Protein AF-A0A350X5H9-F1 (afdb_monomer_lite)

Sequence (170 aa):
MAVKIIEFLGMNAHGLNASDYQAAEKLCPYIGTMCKKINRELEQKPMCVVESRGGVPLIVCEHRLLSTVMENPTSYQRARLFAISQIIFDEGIEPKDIEYKYEVTTRLRQRADFVLRDKRNGDACILEIQGGGETSSTRILTDHVTKWENGENVRLDDFPVRVTKSGKMT

Secondary structure (DSSP, 8-state):
--PEEEEETTEEGGG--HHHHHHS--EETTTTEE-GGG-TTT----EEEEEETTTEEEE--HHHHT-TTSSS--HHHHHHHHHHHHHHH-TT--GGGEEEEEEEE-TTSPEEEEEEEETTT--EEEE----S---TTHHHHHHHHHHHHTT----TTSS-----S-----

Radius of gyration: 19.0 Å; chains: 1; bounding box: 51×37×49 Å

pLDDT: mean 73.51, std 18.75, range [24.25, 95.31]

Foldseek 3Di:
DDKAQQAALNDGCVPDDPVCQVVDPQARPLARGGQPLVDPPQQFGRGQWIADPPRDIFGQDCSNQLFLPDPDGDPNNLVVVVVVCCVVPHVPDDSVQKDKDAQDQDPVRDTAGIKIFGNVPGDIDGDHTDTPDNDPCSVVVSVQVVCVSVVHPCPVVPDDDDDDPDPDDD

Structure (mmCIF, N/CA/C/O backbone):
data_AF-A0A350X5H9-F1
#
_entry.id   AF-A0A350X5H9-F1
#
loop_
_atom_site.group_PDB
_atom_site.id
_atom_site.type_symbol
_atom_site.label_atom_id
_atom_site.label_alt_id
_atom_site.label_comp_id
_atom_site.label_asym_id
_atom_site.label_entity_id
_atom_site.label_seq_id
_atom_site.pdbx_PDB_ins_code
_atom_site.Cartn_x
_atom_site.Cartn_y
_atom_site.Cartn_z
_atom_site.occupancy
_atom_site.B_iso_or_equiv
_atom_site.auth_seq_id
_atom_site.auth_comp_id
_atom_site.auth_asym_id
_atom_site.auth_atom_id
_atom_site.pdbx_PDB_model_num
ATOM 1 N N . MET A 1 1 ? 13.524 -19.309 -14.133 1.00 45.84 1 MET A N 1
ATOM 2 C CA . MET A 1 1 ? 12.133 -18.853 -14.170 1.00 45.84 1 MET A CA 1
ATOM 3 C C . MET A 1 1 ? 12.021 -17.408 -14.595 1.00 45.84 1 MET A C 1
ATOM 5 O O . MET A 1 1 ? 12.484 -16.537 -13.870 1.00 45.84 1 MET A O 1
ATOM 9 N N . ALA A 1 2 ? 11.361 -17.162 -15.729 1.00 49.59 2 ALA A N 1
ATOM 10 C CA . ALA A 1 2 ? 11.058 -15.820 -16.215 1.00 49.59 2 ALA A CA 1
ATOM 11 C C . ALA A 1 2 ? 10.156 -15.035 -15.272 1.00 49.59 2 ALA A C 1
ATOM 13 O O . ALA A 1 2 ? 8.972 -15.322 -15.162 1.00 49.59 2 ALA A O 1
ATOM 14 N N . VAL A 1 3 ? 10.753 -14.067 -14.579 1.00 62.16 3 VAL A N 1
ATOM 15 C CA . VAL A 1 3 ? 10.055 -13.036 -13.823 1.00 62.16 3 VAL A CA 1
ATOM 16 C C . VAL A 1 3 ? 9.851 -11.838 -14.738 1.00 62.16 3 VAL A C 1
ATOM 18 O O . VAL A 1 3 ? 10.813 -11.288 -15.275 1.00 62.16 3 VAL A O 1
ATOM 21 N N . LYS A 1 4 ? 8.594 -11.449 -14.929 1.00 72.69 4 LYS A N 1
ATOM 22 C CA . LYS A 1 4 ? 8.222 -10.284 -15.731 1.00 72.69 4 LYS A CA 1
ATOM 23 C C . LYS A 1 4 ? 7.967 -9.100 -14.810 1.00 72.69 4 LYS A C 1
ATOM 25 O O . LYS A 1 4 ? 7.272 -9.238 -13.808 1.00 72.69 4 LYS A O 1
ATOM 30 N N . ILE A 1 5 ? 8.507 -7.931 -15.143 1.00 76.56 5 ILE A N 1
ATOM 31 C CA . ILE A 1 5 ? 8.175 -6.700 -14.420 1.00 76.56 5 ILE A CA 1
ATOM 32 C C . ILE A 1 5 ? 6.779 -6.261 -14.859 1.00 76.56 5 ILE A C 1
ATOM 34 O O . ILE A 1 5 ? 6.525 -6.112 -16.052 1.00 76.56 5 ILE A O 1
ATOM 38 N N . ILE A 1 6 ? 5.888 -6.062 -13.892 1.00 83.88 6 ILE A N 1
ATOM 39 C CA . ILE A 1 6 ? 4.520 -5.580 -14.126 1.00 83.88 6 ILE A CA 1
ATOM 40 C C . ILE A 1 6 ? 4.403 -4.110 -13.739 1.00 83.88 6 ILE A C 1
ATOM 42 O O . ILE A 1 6 ? 3.740 -3.335 -14.425 1.00 83.88 6 ILE A O 1
ATOM 46 N N . GLU A 1 7 ? 5.077 -3.714 -12.660 1.00 86.25 7 GLU A N 1
ATOM 47 C CA . GLU A 1 7 ? 5.033 -2.350 -12.151 1.00 86.25 7 GLU A CA 1
ATOM 48 C C . GLU A 1 7 ? 6.433 -1.862 -11.772 1.00 86.25 7 GLU A C 1
ATOM 50 O O . GLU A 1 7 ? 7.145 -2.514 -10.999 1.00 86.25 7 GLU A O 1
ATOM 55 N N . PHE A 1 8 ? 6.805 -0.695 -12.291 1.00 82.50 8 PHE A N 1
ATOM 56 C CA . PHE A 1 8 ? 8.095 -0.043 -12.074 1.00 82.50 8 PHE A CA 1
ATOM 57 C C . PHE A 1 8 ? 7.854 1.411 -11.685 1.00 82.50 8 PHE A C 1
ATOM 59 O O . PHE A 1 8 ? 7.153 2.120 -12.402 1.00 82.50 8 PHE A O 1
ATOM 66 N N . LEU A 1 9 ? 8.381 1.858 -10.539 1.00 84.50 9 LEU A N 1
ATOM 67 C CA . LEU A 1 9 ? 8.076 3.191 -9.986 1.00 84.50 9 LEU A CA 1
ATOM 68 C C . LEU A 1 9 ? 6.563 3.490 -9.887 1.00 84.50 9 LEU A C 1
ATOM 70 O O . LEU A 1 9 ? 6.127 4.634 -9.942 1.00 84.50 9 LEU A O 1
ATOM 74 N N . GLY A 1 10 ? 5.748 2.448 -9.734 1.00 86.50 10 GLY A N 1
ATOM 75 C CA . GLY A 1 10 ? 4.291 2.545 -9.710 1.00 86.50 10 GLY A CA 1
ATOM 76 C C . GLY A 1 10 ? 3.604 2.761 -11.059 1.00 86.50 10 GLY A C 1
ATOM 77 O O . GLY A 1 10 ? 2.384 2.908 -11.099 1.00 86.50 10 GLY A O 1
ATOM 78 N N . MET A 1 11 ? 4.360 2.737 -12.155 1.00 84.00 11 MET A N 1
ATOM 79 C CA . MET A 1 11 ? 3.854 2.770 -13.525 1.00 84.00 11 MET A CA 1
ATOM 80 C C . MET A 1 11 ? 3.706 1.352 -14.084 1.00 84.00 11 MET A C 1
ATOM 82 O O . MET A 1 11 ? 4.481 0.457 -13.738 1.00 84.00 11 MET A O 1
ATOM 86 N N . ASN A 1 12 ? 2.742 1.151 -14.984 1.00 83.75 12 ASN A N 1
ATOM 87 C CA . ASN A 1 12 ? 2.574 -0.117 -15.693 1.00 83.75 12 ASN A CA 1
ATOM 88 C C . ASN A 1 12 ? 3.754 -0.349 -16.652 1.00 83.75 12 ASN A C 1
ATOM 90 O O . ASN A 1 12 ? 3.931 0.397 -17.612 1.00 83.75 12 ASN A O 1
ATOM 94 N N . ALA A 1 13 ? 4.528 -1.406 -16.412 1.00 78.81 13 ALA A N 1
ATOM 95 C CA . ALA A 1 13 ? 5.748 -1.701 -17.159 1.00 78.81 13 ALA A CA 1
ATOM 96 C C . ALA A 1 13 ? 5.503 -2.238 -18.580 1.00 78.81 13 ALA A C 1
ATOM 98 O O . ALA A 1 13 ? 6.414 -2.219 -19.399 1.00 78.81 13 ALA A O 1
ATOM 99 N N . HIS A 1 14 ? 4.286 -2.682 -18.915 1.00 72.75 14 HIS A N 1
ATOM 100 C CA . HIS A 1 14 ? 3.972 -3.174 -20.262 1.00 72.75 14 HIS A CA 1
ATOM 101 C C . HIS A 1 14 ? 4.002 -2.078 -21.334 1.00 72.75 14 HIS A C 1
ATOM 103 O O . HIS A 1 14 ? 4.135 -2.396 -22.513 1.00 72.75 14 HIS A O 1
ATOM 109 N N . GLY A 1 15 ? 3.839 -0.814 -20.936 1.00 64.19 15 GLY A N 1
ATOM 110 C CA . GLY A 1 15 ? 3.855 0.339 -21.838 1.00 64.19 15 GLY A CA 1
ATOM 111 C C . GLY A 1 15 ? 5.171 1.114 -21.842 1.00 64.19 15 GLY A C 1
ATOM 112 O O . GLY A 1 15 ? 5.249 2.119 -22.539 1.00 64.19 15 GLY A O 1
ATOM 113 N N . LEU A 1 16 ? 6.169 0.684 -21.062 1.00 64.81 16 LEU A N 1
ATOM 114 C CA . LEU A 1 16 ? 7.424 1.412 -20.885 1.00 64.81 16 LEU A CA 1
ATOM 115 C C . LEU A 1 16 ? 8.537 0.817 -21.744 1.00 64.81 16 LEU A C 1
ATOM 117 O O . LEU A 1 16 ? 8.722 -0.402 -21.807 1.00 64.81 16 LEU A O 1
ATOM 121 N N . ASN A 1 17 ? 9.315 1.693 -22.366 1.00 63.41 17 ASN A N 1
ATOM 122 C CA . ASN A 1 17 ? 10.561 1.352 -23.040 1.00 63.41 17 ASN A CA 1
ATOM 123 C C . ASN A 1 17 ? 11.782 1.736 -22.176 1.00 63.41 17 ASN A C 1
ATOM 125 O O . ASN A 1 17 ? 11.662 2.358 -21.120 1.00 63.41 17 ASN A O 1
ATOM 129 N N . ALA A 1 18 ? 12.983 1.361 -22.629 1.00 58.47 18 ALA A N 1
ATOM 130 C CA . ALA A 1 18 ? 14.224 1.613 -21.894 1.00 58.47 18 ALA A CA 1
ATOM 131 C C . ALA A 1 18 ? 14.489 3.109 -21.615 1.00 58.47 18 ALA A C 1
ATOM 133 O O . ALA A 1 18 ? 14.995 3.457 -20.547 1.00 58.47 18 ALA A O 1
ATOM 134 N N . SER A 1 19 ? 14.128 3.996 -22.549 1.00 61.72 19 SER A N 1
ATOM 135 C CA . SER A 1 19 ? 14.288 5.447 -22.393 1.00 61.72 19 SER A CA 1
ATOM 136 C C . SER A 1 19 ? 13.328 6.047 -21.366 1.00 61.72 19 SER A C 1
ATOM 138 O O . SER A 1 19 ? 13.733 6.943 -20.623 1.00 61.72 19 SER A O 1
ATOM 140 N N . ASP A 1 20 ? 12.106 5.520 -21.250 1.00 63.56 20 ASP A N 1
ATOM 141 C CA . ASP A 1 20 ? 11.139 5.977 -20.245 1.00 63.56 20 ASP A CA 1
ATOM 142 C C . ASP A 1 20 ? 11.668 5.739 -18.820 1.00 63.56 20 ASP A C 1
ATOM 144 O O . ASP A 1 20 ? 11.485 6.576 -17.936 1.00 63.56 20 ASP A O 1
ATOM 148 N N . TYR A 1 21 ? 12.404 4.643 -18.592 1.00 64.12 21 TYR A N 1
ATOM 149 C CA . TYR A 1 21 ? 13.011 4.346 -17.288 1.00 64.12 21 TYR A CA 1
ATOM 150 C C . TYR A 1 21 ? 14.106 5.335 -16.887 1.00 64.12 21 TYR A C 1
ATOM 152 O O . TYR A 1 21 ? 14.233 5.665 -15.706 1.00 64.12 21 TYR A O 1
ATOM 160 N N . GLN A 1 22 ? 14.909 5.795 -17.848 1.00 62.03 22 GLN A N 1
ATOM 161 C CA . GLN A 1 22 ? 15.991 6.746 -17.585 1.00 62.03 22 GLN A CA 1
ATOM 162 C C . GLN A 1 22 ? 15.459 8.159 -17.332 1.00 62.03 22 GLN A C 1
ATOM 164 O O . GLN A 1 22 ? 16.040 8.894 -16.532 1.00 62.03 22 GLN A O 1
ATOM 169 N N . ALA A 1 23 ? 14.354 8.516 -17.992 1.00 59.75 23 ALA A N 1
ATOM 170 C CA . ALA A 1 23 ? 13.701 9.814 -17.864 1.00 59.75 23 ALA A CA 1
ATOM 171 C C . ALA A 1 23 ? 12.743 9.906 -16.665 1.00 59.75 23 ALA A C 1
ATOM 173 O O . ALA A 1 23 ? 12.400 11.013 -16.254 1.00 59.75 23 ALA A O 1
ATOM 174 N N . ALA A 1 24 ? 12.310 8.771 -16.102 1.00 65.00 24 ALA A N 1
ATOM 175 C CA . ALA A 1 24 ? 11.355 8.747 -15.004 1.00 65.00 24 ALA A CA 1
ATOM 176 C C . ALA A 1 24 ? 11.850 9.561 -13.801 1.00 65.00 24 ALA A C 1
ATOM 178 O O . ALA A 1 24 ? 12.936 9.329 -13.253 1.00 65.00 24 ALA A O 1
ATOM 179 N N . GLU A 1 25 ? 11.002 10.480 -13.340 1.00 64.62 25 GLU A N 1
ATOM 180 C CA . GLU A 1 25 ? 11.185 11.122 -12.049 1.00 64.62 25 GLU A CA 1
ATOM 181 C C . GLU A 1 25 ? 11.220 10.015 -10.995 1.00 64.62 25 GLU A C 1
ATOM 183 O O . GLU A 1 25 ? 10.274 9.247 -10.833 1.00 64.62 25 GLU A O 1
ATOM 188 N N . LYS A 1 26 ? 12.350 9.881 -10.298 1.00 79.81 26 LYS A N 1
ATOM 189 C CA . LYS A 1 26 ? 12.666 8.774 -9.372 1.00 79.81 26 LYS A CA 1
ATOM 190 C C . LYS A 1 26 ? 11.797 8.769 -8.101 1.00 79.81 26 LYS A C 1
ATOM 192 O O . LYS A 1 26 ? 12.190 8.208 -7.077 1.00 79.81 26 LYS A O 1
ATOM 197 N N . LEU A 1 27 ? 10.641 9.423 -8.144 1.00 86.31 27 LEU A N 1
ATOM 198 C CA . LEU A 1 27 ? 9.658 9.549 -7.085 1.00 86.31 27 LEU A CA 1
ATOM 199 C C . LEU A 1 27 ? 8.846 8.260 -6.961 1.00 86.31 27 LEU A C 1
ATOM 201 O O . LEU A 1 27 ? 8.408 7.662 -7.938 1.00 86.31 27 LEU A O 1
ATOM 205 N N . CYS A 1 28 ? 8.641 7.826 -5.725 1.00 88.31 28 CYS A N 1
ATOM 206 C CA . CYS A 1 28 ? 7.789 6.697 -5.406 1.00 88.31 28 CYS A CA 1
ATOM 207 C C . CYS A 1 28 ? 6.378 7.204 -5.077 1.00 88.31 28 CYS A C 1
ATOM 209 O O . CYS A 1 28 ? 6.204 7.887 -4.060 1.00 88.31 28 CYS A O 1
ATOM 211 N N . PRO A 1 29 ? 5.348 6.823 -5.856 1.00 90.25 29 PRO A N 1
ATOM 212 C CA . PRO A 1 29 ? 3.986 7.312 -5.641 1.00 90.25 29 PRO A CA 1
ATOM 213 C C . PRO A 1 29 ? 3.365 6.809 -4.329 1.00 90.25 29 PRO A C 1
ATOM 215 O O . PRO A 1 29 ? 2.394 7.381 -3.844 1.00 90.25 29 PRO A O 1
ATOM 218 N N . TYR A 1 30 ? 3.930 5.761 -3.720 1.00 91.12 30 TYR A N 1
ATOM 219 C CA . TYR A 1 30 ? 3.420 5.177 -2.474 1.00 91.12 30 TYR A CA 1
ATOM 220 C C . TYR A 1 30 ? 3.870 5.917 -1.216 1.00 91.12 30 TYR A C 1
ATOM 222 O O . TYR A 1 30 ? 3.186 5.846 -0.195 1.00 91.12 30 TYR A O 1
ATOM 230 N N . ILE A 1 31 ? 5.003 6.624 -1.288 1.00 88.50 31 ILE A N 1
ATOM 231 C CA . ILE A 1 31 ? 5.589 7.359 -0.153 1.00 88.50 31 ILE A CA 1
ATOM 232 C C . ILE A 1 31 ? 5.789 8.850 -0.411 1.00 88.50 31 ILE A C 1
ATOM 234 O O . ILE A 1 31 ? 6.206 9.561 0.496 1.00 88.50 31 ILE A O 1
ATOM 238 N N . GLY A 1 32 ? 5.518 9.333 -1.627 1.00 86.19 32 GLY A N 1
ATOM 239 C CA . GLY A 1 32 ? 5.611 10.755 -1.975 1.00 86.19 32 GLY A CA 1
ATOM 240 C C . GLY A 1 32 ? 7.030 11.333 -1.927 1.00 86.19 32 GLY A C 1
ATOM 241 O O . GLY A 1 32 ? 7.201 12.545 -1.908 1.00 86.19 32 GLY A O 1
ATOM 242 N N . THR A 1 33 ? 8.051 10.478 -1.885 1.00 87.00 33 THR A N 1
ATOM 243 C CA . THR A 1 33 ? 9.475 10.842 -1.844 1.00 87.00 33 THR A CA 1
ATOM 244 C C . THR A 1 33 ? 10.258 9.967 -2.820 1.00 87.00 33 THR A C 1
ATOM 246 O O . THR A 1 33 ? 9.683 9.090 -3.469 1.00 87.00 33 THR A O 1
ATOM 249 N N . MET A 1 34 ? 11.566 10.195 -2.965 1.00 87.44 34 MET A N 1
ATOM 250 C CA . MET A 1 34 ? 12.409 9.381 -3.844 1.00 87.44 34 MET A CA 1
ATOM 251 C C . MET A 1 34 ? 12.307 7.890 -3.491 1.00 87.44 34 MET A C 1
ATOM 253 O O . MET A 1 34 ? 12.321 7.500 -2.323 1.00 87.44 34 MET A O 1
ATOM 257 N N . CYS A 1 35 ? 12.210 7.042 -4.512 1.00 85.56 35 CYS A N 1
ATOM 258 C CA . CYS A 1 35 ? 12.130 5.602 -4.334 1.00 85.56 35 CYS A CA 1
ATOM 259 C C . CYS A 1 35 ? 13.366 5.078 -3.597 1.00 85.56 35 CYS A C 1
ATOM 261 O O . CYS A 1 35 ? 14.484 5.167 -4.103 1.00 85.56 35 CYS A O 1
ATOM 263 N N . LYS A 1 36 ? 13.154 4.465 -2.424 1.00 81.75 36 LYS A N 1
ATOM 264 C CA . LYS A 1 36 ? 14.249 3.950 -1.587 1.00 81.75 36 LYS A CA 1
ATOM 265 C C . LYS A 1 36 ? 15.073 2.846 -2.258 1.00 81.75 36 LYS A C 1
ATOM 267 O O . LYS A 1 36 ? 16.232 2.672 -1.906 1.00 81.75 36 LYS A O 1
ATOM 272 N N . LYS A 1 37 ? 14.511 2.140 -3.250 1.00 77.44 37 LYS A N 1
ATOM 273 C CA . LYS A 1 37 ? 15.257 1.152 -4.051 1.00 77.44 37 LYS A CA 1
ATOM 274 C C . LYS A 1 37 ? 16.330 1.809 -4.930 1.00 77.44 37 LYS A C 1
ATOM 276 O O . LYS A 1 37 ? 17.333 1.179 -5.214 1.00 77.44 37 LYS A O 1
ATOM 281 N N . ILE A 1 38 ? 16.169 3.091 -5.275 1.00 75.62 38 ILE A N 1
ATOM 282 C CA . ILE A 1 38 ? 17.112 3.860 -6.109 1.00 75.62 38 ILE A CA 1
ATOM 283 C C . ILE A 1 38 ? 18.257 4.467 -5.268 1.00 75.62 38 ILE A C 1
ATOM 285 O O . ILE A 1 38 ? 19.026 5.300 -5.748 1.00 75.62 38 ILE A O 1
ATOM 289 N N . ASN A 1 39 ? 18.410 4.069 -4.001 1.00 64.31 39 ASN A N 1
ATOM 290 C CA . ASN A 1 39 ? 19.537 4.521 -3.194 1.00 64.31 39 ASN A CA 1
ATOM 291 C C . ASN A 1 39 ? 20.854 3.852 -3.648 1.00 64.31 39 ASN A C 1
ATOM 293 O O . ASN A 1 39 ? 20.901 2.650 -3.911 1.00 64.31 39 ASN A O 1
ATOM 297 N N . ARG A 1 40 ? 21.922 4.657 -3.732 1.00 48.78 40 ARG A N 1
ATOM 298 C CA . ARG A 1 40 ? 23.207 4.386 -4.408 1.00 48.78 40 ARG A CA 1
ATOM 299 C C . ARG A 1 40 ? 24.017 3.209 -3.852 1.00 48.78 40 ARG A C 1
ATOM 301 O O . ARG A 1 40 ? 24.959 2.789 -4.504 1.00 48.78 40 ARG A O 1
ATOM 308 N N . GLU A 1 41 ? 23.679 2.689 -2.677 1.00 50.94 41 GLU A N 1
ATOM 309 C CA . GLU A 1 41 ? 24.494 1.677 -1.989 1.00 50.94 41 GLU A CA 1
ATOM 310 C C . GLU A 1 41 ? 24.137 0.226 -2.350 1.00 50.94 41 GLU A C 1
ATOM 312 O O . GLU A 1 41 ? 24.945 -0.669 -2.122 1.00 50.94 41 GLU A O 1
ATOM 317 N N . LEU A 1 42 ? 22.942 -0.032 -2.903 1.00 51.75 42 LEU A N 1
ATOM 318 C CA . LEU A 1 42 ? 22.438 -1.401 -3.119 1.00 51.75 42 LEU A CA 1
ATOM 319 C C . LEU A 1 42 ? 21.960 -1.690 -4.552 1.00 51.75 42 LEU A C 1
ATOM 321 O O . LEU A 1 42 ? 21.485 -2.796 -4.804 1.00 51.75 42 LEU A O 1
ATOM 325 N N . GLU A 1 43 ? 22.078 -0.719 -5.466 1.00 56.59 43 GLU A N 1
ATOM 326 C CA . GLU A 1 43 ? 21.742 -0.814 -6.902 1.00 56.59 43 GLU A CA 1
ATOM 327 C C . GLU A 1 43 ? 20.414 -1.523 -7.227 1.00 56.59 43 GLU A C 1
ATOM 329 O O . GLU A 1 43 ? 20.260 -2.112 -8.291 1.00 56.59 43 GLU A O 1
ATOM 334 N N . GLN A 1 44 ? 19.408 -1.466 -6.351 1.00 65.81 44 GLN A N 1
ATOM 335 C CA . GLN A 1 44 ? 18.164 -2.192 -6.596 1.00 65.81 44 GLN A CA 1
ATOM 336 C C . GLN A 1 44 ? 17.316 -1.487 -7.655 1.00 65.81 44 GLN A C 1
ATOM 338 O O . GLN A 1 44 ? 17.037 -0.288 -7.590 1.00 65.81 44 GL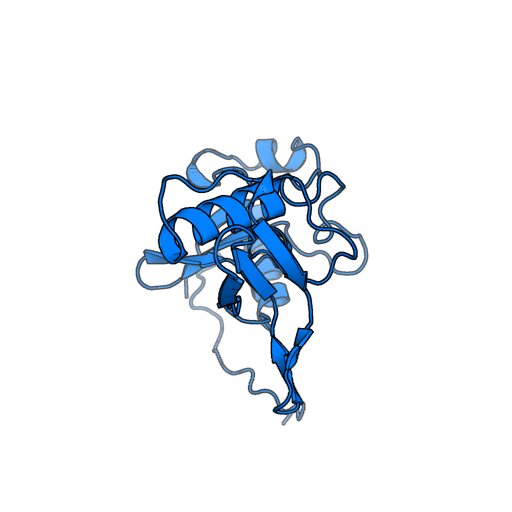N A O 1
ATOM 343 N N . LYS A 1 45 ? 16.812 -2.250 -8.623 1.00 72.12 45 LYS A N 1
ATOM 344 C CA . LYS A 1 45 ? 15.856 -1.700 -9.591 1.00 72.12 45 LYS A CA 1
ATOM 345 C C . LYS A 1 45 ? 14.527 -1.389 -8.885 1.00 72.12 45 LYS A C 1
ATOM 347 O O . LYS A 1 45 ? 14.065 -2.199 -8.072 1.00 72.12 45 LYS A O 1
ATOM 352 N N . PRO A 1 46 ? 13.870 -0.250 -9.175 1.00 79.44 46 PRO A N 1
ATOM 353 C CA . PRO A 1 46 ? 12.660 0.203 -8.481 1.00 79.44 46 PRO A CA 1
ATOM 354 C C . PRO A 1 46 ? 11.388 -0.539 -8.932 1.00 79.44 46 PRO A C 1
ATOM 356 O O . PRO A 1 46 ? 10.366 0.063 -9.262 1.00 79.44 46 PRO A O 1
ATOM 359 N N . MET A 1 47 ? 11.444 -1.869 -8.920 1.00 82.19 47 MET A N 1
ATOM 360 C CA . MET A 1 47 ? 10.323 -2.753 -9.219 1.00 82.19 47 MET A CA 1
ATOM 361 C C . MET A 1 47 ? 9.353 -2.801 -8.039 1.00 82.19 47 MET A C 1
ATOM 363 O O . MET A 1 47 ? 9.756 -2.995 -6.883 1.00 82.19 47 MET A O 1
ATOM 367 N N . CYS A 1 48 ? 8.068 -2.664 -8.339 1.00 85.31 48 CYS A N 1
ATOM 368 C CA . CYS A 1 48 ? 6.986 -2.670 -7.362 1.00 85.31 48 CYS A CA 1
ATOM 369 C C . CYS A 1 48 ? 6.208 -3.986 -7.387 1.00 85.31 48 CYS A C 1
ATOM 371 O O . CYS A 1 48 ? 5.942 -4.561 -6.329 1.00 85.31 48 CYS A O 1
ATOM 373 N N . VAL A 1 49 ? 5.910 -4.480 -8.590 1.00 85.88 49 VAL A N 1
ATOM 374 C CA . VAL A 1 49 ? 5.162 -5.717 -8.829 1.00 85.88 49 VAL A CA 1
ATOM 375 C C . VAL A 1 49 ? 5.850 -6.505 -9.929 1.00 85.88 49 VAL A C 1
ATOM 377 O O . VAL A 1 49 ? 6.240 -5.950 -10.961 1.00 85.88 49 VAL A O 1
ATOM 380 N N . VAL A 1 50 ? 5.975 -7.805 -9.710 1.00 80.75 50 VAL A N 1
ATOM 381 C CA . VAL A 1 50 ? 6.500 -8.747 -10.694 1.00 80.75 50 VAL A CA 1
ATOM 382 C C . VAL A 1 50 ? 5.531 -9.898 -10.878 1.00 80.75 50 VAL A C 1
ATOM 384 O O . VAL A 1 50 ? 4.780 -10.229 -9.973 1.00 80.75 50 VAL A O 1
ATOM 387 N N . GLU A 1 51 ? 5.555 -10.537 -12.029 1.00 77.75 51 GLU A N 1
ATOM 388 C CA . GLU A 1 51 ? 4.792 -11.744 -12.304 1.00 77.75 51 GLU A CA 1
ATOM 389 C C . GLU A 1 51 ? 5.746 -12.935 -12.336 1.00 77.75 51 GLU A C 1
ATOM 391 O O . GLU A 1 51 ? 6.781 -12.906 -13.009 1.00 77.75 51 GLU A O 1
ATOM 396 N N . SER A 1 52 ? 5.408 -13.969 -11.566 1.00 72.38 52 SER A N 1
ATOM 397 C CA . SER A 1 52 ? 6.150 -15.233 -11.540 1.00 72.38 52 SER A CA 1
ATOM 398 C C . SER A 1 52 ? 5.484 -16.294 -12.426 1.00 72.38 52 SER A C 1
ATOM 400 O O . SER A 1 52 ? 4.415 -16.073 -13.003 1.00 72.38 52 SER A O 1
ATOM 402 N N . ARG A 1 53 ? 6.119 -17.469 -12.553 1.00 61.38 53 ARG A N 1
ATOM 403 C CA . ARG A 1 53 ? 5.619 -18.579 -13.376 1.00 61.38 53 ARG A CA 1
ATOM 404 C C . ARG A 1 53 ? 4.207 -18.971 -12.920 1.00 61.38 53 ARG A C 1
ATOM 406 O O . ARG A 1 53 ? 4.038 -19.509 -11.833 1.00 61.38 53 ARG A O 1
ATOM 413 N N . GLY A 1 54 ? 3.218 -18.706 -13.771 1.00 67.31 54 GLY A N 1
ATOM 414 C CA . GLY A 1 54 ? 1.796 -18.905 -13.470 1.00 67.31 54 GLY A CA 1
ATOM 415 C C . GLY A 1 54 ? 0.924 -17.669 -13.690 1.00 67.31 54 GLY A C 1
ATOM 416 O O . GLY A 1 54 ? -0.287 -17.776 -13.547 1.00 67.31 54 GLY A O 1
ATOM 417 N N . GLY A 1 55 ? 1.506 -16.518 -14.052 1.00 73.69 55 GLY A N 1
ATOM 418 C CA . GLY A 1 55 ? 0.725 -15.311 -14.357 1.00 73.69 55 GLY A CA 1
ATOM 419 C C . GLY A 1 55 ? 0.195 -14.593 -13.113 1.00 73.69 55 GLY A C 1
ATOM 420 O O . GLY A 1 55 ? -0.699 -13.760 -13.204 1.00 73.69 55 GLY A O 1
ATOM 421 N N . VAL A 1 56 ? 0.705 -14.952 -11.929 1.00 79.19 56 VAL A N 1
ATOM 422 C CA . VAL A 1 56 ? 0.271 -14.352 -10.666 1.00 79.19 56 VAL A CA 1
ATOM 423 C C . VAL A 1 56 ? 1.161 -13.147 -10.356 1.00 79.19 56 VAL A C 1
ATOM 425 O O . VAL A 1 56 ? 2.378 -13.327 -10.193 1.00 79.19 56 VAL A O 1
ATOM 428 N N . PRO A 1 57 ? 0.590 -11.932 -10.253 1.00 82.81 57 PRO A N 1
ATOM 429 C CA . PRO A 1 57 ? 1.329 -10.752 -9.841 1.00 82.81 57 PRO A CA 1
ATOM 430 C C . PRO A 1 57 ? 1.665 -10.823 -8.348 1.00 82.81 57 PRO A C 1
ATOM 432 O O . PRO A 1 57 ? 0.828 -11.135 -7.504 1.00 82.81 57 PRO A O 1
ATOM 435 N N . LEU A 1 58 ? 2.907 -10.492 -8.025 1.00 84.00 58 LEU A N 1
ATOM 436 C CA . LEU A 1 58 ? 3.481 -10.486 -6.690 1.00 84.00 58 LEU A CA 1
ATOM 437 C C . LEU A 1 58 ? 3.981 -9.081 -6.377 1.00 84.00 58 LEU A C 1
ATOM 439 O O . LEU A 1 58 ? 4.831 -8.532 -7.084 1.00 84.00 58 LEU A O 1
ATOM 443 N N . ILE A 1 59 ? 3.476 -8.501 -5.290 1.00 85.88 59 ILE A N 1
ATOM 444 C CA . ILE A 1 59 ? 3.995 -7.238 -4.770 1.00 85.88 59 ILE A CA 1
ATOM 445 C C . ILE A 1 59 ? 5.328 -7.523 -4.068 1.00 85.88 59 ILE A C 1
ATOM 447 O O . ILE A 1 59 ? 5.375 -8.275 -3.094 1.00 85.88 59 ILE A O 1
ATOM 451 N N . VAL A 1 60 ? 6.396 -6.895 -4.564 1.00 81.50 60 VAL A N 1
ATOM 452 C CA . VAL A 1 60 ? 7.788 -7.058 -4.088 1.00 81.50 60 VAL A CA 1
ATOM 453 C C . VAL A 1 60 ? 8.373 -5.762 -3.522 1.00 81.50 60 VAL A C 1
ATOM 455 O O . VAL A 1 60 ? 9.579 -5.632 -3.301 1.00 81.50 60 VAL A O 1
ATOM 458 N N . CYS A 1 61 ? 7.545 -4.734 -3.354 1.00 84.00 61 CYS A N 1
ATOM 459 C CA . CYS A 1 61 ? 7.934 -3.473 -2.741 1.00 84.00 61 CYS A CA 1
ATOM 460 C C . CYS A 1 61 ? 7.105 -3.244 -1.485 1.00 84.00 61 CYS A C 1
ATOM 462 O O . CYS A 1 61 ? 5.885 -3.132 -1.564 1.00 84.00 61 CYS A O 1
ATOM 464 N N . GLU A 1 62 ? 7.782 -3.117 -0.346 1.00 84.44 62 GLU A N 1
ATOM 465 C CA . GLU A 1 62 ? 7.172 -2.850 0.960 1.00 84.44 62 GLU A CA 1
ATOM 466 C C . GLU A 1 62 ? 6.263 -1.609 0.942 1.00 84.44 62 GLU A C 1
ATOM 468 O O . GLU A 1 62 ? 5.158 -1.619 1.478 1.00 84.44 62 GLU A O 1
ATOM 473 N N . HIS A 1 63 ? 6.676 -0.568 0.214 1.00 88.00 63 HIS A N 1
ATOM 474 C CA . HIS A 1 63 ? 5.914 0.668 0.098 1.00 88.00 63 HIS A CA 1
ATOM 475 C C . HIS A 1 63 ? 4.625 0.474 -0.706 1.00 88.00 63 HIS A C 1
ATOM 477 O O . HIS A 1 63 ? 3.595 1.051 -0.368 1.00 88.00 63 HIS A O 1
ATOM 483 N N . ARG A 1 64 ? 4.658 -0.370 -1.749 1.00 90.19 64 ARG A N 1
ATOM 484 C CA . ARG A 1 64 ? 3.454 -0.747 -2.503 1.00 90.19 64 ARG A CA 1
ATOM 485 C C . ARG A 1 64 ? 2.530 -1.637 -1.668 1.00 90.19 64 ARG A C 1
ATOM 487 O O . ARG A 1 64 ? 1.311 -1.535 -1.804 1.00 90.19 64 ARG A O 1
ATOM 494 N N . LEU A 1 65 ? 3.124 -2.490 -0.833 1.00 89.12 65 LEU A N 1
ATOM 495 C CA . LEU A 1 65 ? 2.463 -3.512 -0.027 1.00 89.12 65 LEU A CA 1
ATOM 496 C C . LEU A 1 65 ? 1.685 -2.955 1.173 1.00 89.12 65 LEU A C 1
ATOM 498 O O . LEU A 1 65 ? 0.798 -3.647 1.649 1.00 89.12 65 LEU A O 1
ATOM 502 N N . LEU A 1 66 ? 1.950 -1.708 1.589 1.00 85.94 66 LEU A N 1
ATOM 503 C CA . LEU A 1 66 ? 1.432 -1.062 2.809 1.00 85.94 66 LEU A CA 1
ATOM 504 C C . LEU A 1 66 ? 2.226 -1.386 4.090 1.00 85.94 66 LEU A C 1
ATOM 506 O O . LEU A 1 66 ? 1.633 -1.441 5.161 1.00 85.94 66 LEU A O 1
ATOM 510 N N . SER A 1 67 ? 3.551 -1.554 4.019 1.00 80.88 67 SER A N 1
ATOM 511 C CA . SER A 1 67 ? 4.348 -1.840 5.224 1.00 80.88 67 SER A CA 1
ATOM 512 C C . SER A 1 67 ? 4.250 -0.747 6.303 1.00 80.88 67 SER A C 1
ATOM 514 O O . SER A 1 67 ? 4.116 0.446 6.010 1.00 80.88 67 SER A O 1
ATOM 516 N N . THR A 1 68 ? 4.364 -1.155 7.568 1.00 75.50 68 THR A N 1
ATOM 517 C CA . THR A 1 68 ? 4.304 -0.278 8.753 1.00 75.50 68 THR A CA 1
ATOM 518 C C . THR A 1 68 ? 5.614 0.451 9.053 1.00 75.50 68 THR A C 1
ATOM 520 O O . THR A 1 68 ? 5.723 1.134 10.062 1.00 75.50 68 THR A O 1
ATOM 523 N N . VAL A 1 69 ? 6.612 0.354 8.168 1.00 69.62 69 VAL A N 1
ATOM 524 C CA . VAL A 1 69 ? 7.969 0.905 8.362 1.00 69.62 69 VAL A CA 1
ATOM 525 C C . VAL A 1 69 ? 7.977 2.443 8.474 1.00 69.62 69 VAL A C 1
ATOM 527 O O . VAL A 1 69 ? 8.986 3.043 8.835 1.00 69.62 69 VAL A O 1
ATOM 530 N N . MET A 1 70 ? 6.871 3.113 8.149 1.00 66.12 70 MET A N 1
ATOM 531 C CA . MET A 1 70 ? 6.745 4.568 8.228 1.00 66.12 70 MET A CA 1
ATOM 532 C C . MET A 1 70 ? 5.995 4.987 9.492 1.00 66.12 70 MET A C 1
ATOM 534 O O . MET A 1 70 ? 4.916 4.476 9.767 1.00 66.12 70 MET A O 1
ATOM 538 N N . GLU A 1 71 ? 6.525 5.990 10.201 1.00 65.69 71 GLU A N 1
ATOM 539 C CA . GLU A 1 71 ? 5.926 6.528 11.435 1.00 65.69 71 GLU A CA 1
ATOM 540 C C . GLU A 1 71 ? 4.494 7.048 11.244 1.00 65.69 71 GLU A C 1
ATOM 542 O O . GLU A 1 71 ? 3.719 7.066 12.193 1.00 65.69 71 GLU A O 1
ATOM 547 N N . ASN A 1 72 ? 4.142 7.474 10.025 1.00 75.81 72 ASN A N 1
ATOM 548 C CA . ASN A 1 72 ? 2.815 7.964 9.671 1.00 75.81 72 ASN A CA 1
ATOM 549 C C . ASN A 1 72 ? 2.341 7.359 8.339 1.00 75.81 72 ASN A C 1
ATOM 551 O O . ASN A 1 72 ? 3.084 7.427 7.354 1.00 75.81 72 ASN A O 1
ATOM 555 N N . PRO A 1 73 ? 1.090 6.859 8.252 1.00 80.94 73 PRO A N 1
ATOM 556 C CA . PRO A 1 73 ? 0.551 6.351 7.000 1.00 80.94 73 PRO A CA 1
ATOM 557 C C . PRO A 1 73 ? 0.488 7.433 5.919 1.00 80.94 73 PRO A C 1
ATOM 559 O O . PRO A 1 73 ? -0.029 8.536 6.158 1.00 80.94 73 PRO A O 1
ATOM 562 N N . THR A 1 74 ? 0.960 7.100 4.721 1.00 88.38 74 THR A N 1
ATOM 563 C CA . THR A 1 74 ? 0.914 7.977 3.541 1.00 88.38 74 THR A CA 1
ATOM 564 C C . THR A 1 74 ? -0.516 8.146 3.029 1.00 88.38 74 THR A C 1
ATOM 566 O O . THR A 1 74 ? -1.422 7.406 3.417 1.00 88.38 74 THR A O 1
ATOM 569 N N . SER A 1 75 ? -0.749 9.107 2.129 1.00 89.19 75 SER A N 1
ATOM 570 C CA . SER A 1 75 ? -2.058 9.277 1.477 1.00 89.19 75 SER A CA 1
ATOM 571 C C . SER A 1 75 ? -2.516 7.996 0.770 1.00 89.19 75 SER A C 1
ATOM 573 O O . SER A 1 75 ? -3.666 7.587 0.926 1.00 89.19 75 SER A O 1
ATOM 575 N N . TYR A 1 76 ? -1.598 7.316 0.075 1.00 91.81 76 TYR A N 1
ATOM 576 C CA . TYR A 1 76 ? -1.835 6.005 -0.530 1.00 91.81 76 TYR A CA 1
ATOM 577 C C . TYR A 1 76 ? -2.255 4.963 0.512 1.00 91.81 76 TYR A C 1
ATOM 579 O O . TYR A 1 76 ? -3.260 4.276 0.319 1.00 91.81 76 TYR A O 1
ATOM 587 N N . GLN A 1 77 ? -1.526 4.865 1.629 1.00 89.44 77 GLN A N 1
ATOM 588 C CA . GLN A 1 77 ? -1.849 3.893 2.670 1.00 89.44 77 GLN A CA 1
ATOM 589 C C . GLN A 1 77 ? -3.205 4.164 3.311 1.00 89.44 77 GLN A C 1
ATOM 591 O O . GLN A 1 77 ? -4.008 3.245 3.420 1.00 89.44 77 GLN A O 1
ATOM 596 N N . ARG A 1 78 ? -3.505 5.418 3.665 1.00 90.56 78 ARG A N 1
ATOM 597 C CA . ARG A 1 78 ? -4.812 5.789 4.231 1.00 90.56 78 ARG A CA 1
ATOM 598 C C . ARG A 1 78 ? -5.953 5.447 3.280 1.00 90.56 78 ARG A C 1
ATOM 600 O O . ARG A 1 78 ? -6.948 4.887 3.721 1.00 90.56 78 ARG A O 1
ATOM 607 N N . ALA A 1 79 ? -5.794 5.728 1.986 1.00 92.81 79 ALA A N 1
ATOM 608 C CA . ALA A 1 79 ? -6.803 5.397 0.985 1.00 92.81 79 AL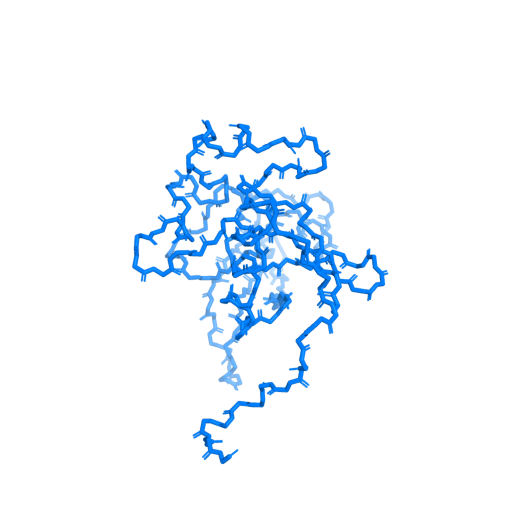A A CA 1
ATOM 609 C C . ALA A 1 79 ? -7.031 3.879 0.869 1.00 92.81 79 ALA A C 1
ATOM 611 O O . ALA A 1 79 ? -8.170 3.433 0.752 1.00 92.81 79 ALA A O 1
ATOM 612 N N . ARG A 1 80 ? -5.963 3.071 0.928 1.00 93.31 80 ARG A N 1
ATOM 613 C CA . ARG A 1 80 ? -6.073 1.605 0.866 1.00 93.31 80 ARG A CA 1
ATOM 614 C C . ARG A 1 80 ? -6.653 1.001 2.136 1.00 93.31 80 ARG A C 1
ATOM 616 O O . ARG A 1 80 ? -7.536 0.159 2.031 1.00 93.31 80 ARG A O 1
ATOM 623 N N . LEU A 1 81 ? -6.203 1.452 3.304 1.00 92.19 81 LEU A N 1
ATOM 624 C CA . LEU A 1 81 ? -6.751 1.016 4.585 1.00 92.19 81 LEU A CA 1
ATOM 625 C C . LEU A 1 81 ? -8.235 1.384 4.694 1.00 92.19 81 LEU A C 1
ATOM 627 O O . LEU A 1 81 ? -9.020 0.561 5.143 1.00 92.19 81 LEU A O 1
ATOM 631 N N . PHE A 1 82 ? -8.640 2.561 4.207 1.00 93.69 82 PHE A N 1
ATOM 632 C CA . PHE A 1 82 ? -10.050 2.940 4.151 1.00 93.69 82 PHE A CA 1
ATOM 633 C C . PHE A 1 82 ? -10.868 2.021 3.233 1.00 93.69 82 PHE A C 1
ATOM 635 O O . PHE A 1 82 ? -11.904 1.518 3.654 1.00 93.69 82 PHE A O 1
ATOM 642 N N . ALA A 1 83 ? -10.379 1.732 2.023 1.00 93.94 83 ALA A N 1
ATOM 643 C CA . ALA A 1 83 ? -11.054 0.804 1.112 1.00 93.94 83 ALA A CA 1
ATOM 644 C C . ALA A 1 83 ? -11.207 -0.607 1.716 1.00 93.94 83 ALA A C 1
ATOM 646 O O . ALA A 1 83 ? -12.234 -1.250 1.527 1.00 93.94 83 ALA A O 1
ATOM 647 N N . ILE A 1 84 ? -10.209 -1.080 2.472 1.00 93.50 84 ILE A N 1
ATOM 648 C CA . ILE A 1 84 ? -10.295 -2.345 3.217 1.00 93.50 84 ILE A CA 1
ATOM 649 C C . ILE A 1 84 ? -11.358 -2.247 4.319 1.00 93.50 84 ILE A C 1
ATOM 651 O O . ILE A 1 84 ? -12.181 -3.148 4.453 1.00 93.50 84 ILE A O 1
ATOM 655 N N . SER A 1 85 ? -11.387 -1.150 5.076 1.00 93.88 85 SER A N 1
ATOM 656 C CA . SER A 1 85 ? -12.388 -0.932 6.124 1.00 93.88 85 SER A CA 1
ATOM 657 C C . SER A 1 85 ? -13.824 -0.953 5.596 1.00 93.88 85 SER A C 1
ATOM 659 O O . SER A 1 85 ? -14.690 -1.506 6.266 1.00 93.88 85 SER A O 1
ATOM 661 N N . GLN A 1 86 ? -14.080 -0.406 4.401 1.00 93.75 86 GLN A N 1
ATOM 662 C CA . GLN A 1 86 ? -15.410 -0.452 3.773 1.00 93.75 86 GLN A CA 1
ATOM 663 C C . GLN A 1 86 ? -15.864 -1.888 3.470 1.00 93.75 86 GLN A C 1
ATOM 665 O O . GLN A 1 86 ? -17.047 -2.190 3.566 1.00 93.75 86 GLN A O 1
ATOM 670 N N . ILE A 1 87 ? -14.927 -2.788 3.152 1.00 94.00 87 ILE A N 1
ATOM 671 C CA . ILE A 1 87 ? -15.223 -4.210 2.921 1.00 94.00 87 ILE A CA 1
ATOM 672 C C . ILE A 1 87 ? -15.519 -4.933 4.243 1.00 94.00 87 ILE A C 1
ATOM 674 O O . ILE A 1 87 ? -16.350 -5.835 4.279 1.00 94.00 87 ILE A O 1
ATOM 678 N N . ILE A 1 88 ? -14.811 -4.573 5.317 1.00 93.69 88 ILE A N 1
ATOM 679 C CA . ILE A 1 88 ? -14.889 -5.283 6.601 1.00 93.69 88 ILE A CA 1
ATOM 680 C C . ILE A 1 88 ? -16.088 -4.830 7.436 1.00 93.69 88 ILE A C 1
ATOM 682 O O . ILE A 1 88 ? -16.751 -5.676 8.033 1.00 93.69 88 ILE A O 1
ATOM 686 N N . PHE A 1 89 ? -16.334 -3.520 7.525 1.00 91.75 89 PHE A N 1
ATOM 687 C CA . PHE A 1 89 ? -17.283 -2.965 8.493 1.00 91.75 89 PHE A CA 1
ATOM 688 C C . PHE A 1 89 ? -18.642 -2.604 7.895 1.00 91.75 89 PHE A C 1
ATOM 690 O O . PHE A 1 89 ? -19.628 -2.849 8.578 1.00 91.75 89 PHE A O 1
ATOM 697 N N . ASP A 1 90 ? -18.684 -2.019 6.689 1.00 83.69 90 ASP A N 1
ATOM 698 C CA . ASP A 1 90 ? -19.866 -1.718 5.847 1.00 83.69 90 ASP A CA 1
ATOM 699 C C . ASP A 1 90 ? -19.521 -0.576 4.858 1.00 83.69 90 ASP A C 1
ATOM 701 O O . ASP A 1 90 ? -18.642 0.248 5.131 1.00 83.69 90 ASP A O 1
ATOM 705 N N . GLU A 1 91 ? -20.237 -0.467 3.734 1.00 73.56 91 GLU A N 1
ATOM 706 C CA . GLU A 1 91 ? -20.001 0.558 2.702 1.00 73.56 91 GLU A CA 1
ATOM 707 C C . GLU A 1 91 ? -20.312 1.989 3.182 1.00 73.56 91 GLU A C 1
ATOM 709 O O . GLU A 1 91 ? -19.722 2.948 2.677 1.00 73.56 91 GLU A O 1
ATOM 714 N N . GLY A 1 92 ? -21.186 2.149 4.185 1.00 84.94 92 GLY A N 1
ATOM 715 C CA . GLY A 1 92 ? -21.594 3.449 4.730 1.00 84.94 92 GLY A CA 1
ATOM 716 C C . GLY A 1 92 ? -20.608 4.093 5.713 1.00 84.94 92 GLY A C 1
ATOM 717 O O . GLY A 1 92 ? -20.951 5.089 6.351 1.00 84.94 92 GLY A O 1
ATOM 718 N N . ILE A 1 93 ? -19.420 3.515 5.908 1.00 92.06 93 ILE A N 1
ATOM 71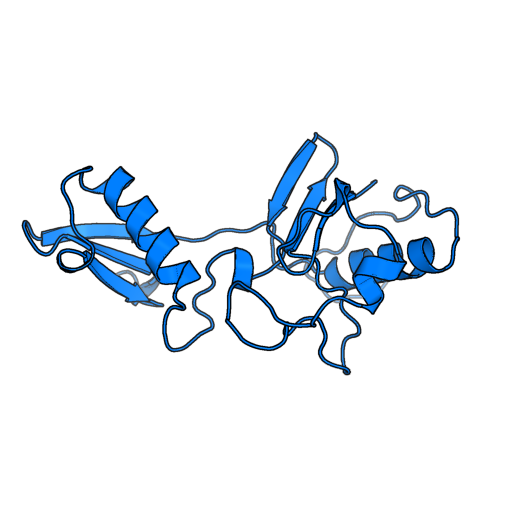9 C CA . ILE A 1 93 ? -18.406 4.055 6.820 1.00 92.06 93 ILE A CA 1
ATOM 720 C C . ILE A 1 93 ? -17.616 5.194 6.167 1.00 92.06 93 ILE A C 1
ATOM 722 O O . ILE A 1 93 ? -17.138 5.065 5.039 1.00 92.06 93 ILE A O 1
ATOM 726 N N . GLU A 1 94 ? -17.445 6.318 6.868 1.00 94.00 94 GLU A N 1
ATOM 727 C CA . GLU A 1 94 ? -16.645 7.440 6.369 1.00 94.00 94 GLU A CA 1
ATOM 728 C C . GLU A 1 94 ? -15.200 7.375 6.896 1.00 94.00 94 GLU A C 1
ATOM 730 O O . GLU A 1 94 ? -14.938 6.789 7.949 1.00 94.00 94 GLU A O 1
ATOM 735 N N . PRO A 1 95 ? -14.220 8.031 6.241 1.00 92.00 95 PRO A N 1
ATOM 736 C CA . PRO A 1 95 ? -12.832 8.024 6.712 1.00 92.00 95 PRO A CA 1
ATOM 737 C C . PRO A 1 95 ? -12.671 8.521 8.152 1.00 92.00 95 PRO A C 1
ATOM 739 O O . PRO A 1 95 ? -11.782 8.072 8.873 1.00 92.00 95 PRO A O 1
ATOM 742 N N . LYS A 1 96 ? -13.544 9.443 8.580 1.00 93.81 96 LYS A N 1
ATOM 743 C CA . LYS A 1 96 ? -13.563 9.984 9.941 1.00 93.81 96 LYS A CA 1
ATOM 744 C C . LYS A 1 96 ? -14.034 8.970 10.978 1.00 93.81 96 LYS A C 1
ATOM 746 O O . LYS A 1 96 ? -13.814 9.226 12.154 1.00 93.81 96 LYS A O 1
ATOM 751 N N . ASP A 1 97 ? -14.676 7.880 10.576 1.00 94.50 97 ASP A N 1
ATOM 752 C CA . ASP A 1 97 ? -15.242 6.870 11.469 1.00 94.50 97 ASP A CA 1
ATOM 753 C C . ASP A 1 97 ? -14.252 5.736 11.751 1.00 94.50 97 ASP A C 1
ATOM 755 O O . ASP A 1 97 ? -14.453 4.976 12.693 1.00 94.50 97 ASP A O 1
ATOM 759 N N . ILE A 1 98 ? -13.138 5.670 11.015 1.00 93.12 98 ILE A N 1
ATOM 760 C CA . ILE A 1 98 ? -12.099 4.660 11.216 1.00 93.12 98 ILE A CA 1
ATOM 761 C C . ILE A 1 98 ? -10.973 5.183 12.105 1.00 93.12 98 ILE A C 1
ATOM 763 O O . ILE A 1 98 ? -10.427 6.268 11.894 1.00 93.12 98 ILE A O 1
ATOM 767 N N . GLU A 1 99 ? -10.580 4.371 13.081 1.00 92.31 99 GLU A N 1
ATOM 768 C CA . GLU A 1 99 ? -9.298 4.477 13.772 1.00 92.31 99 GLU A CA 1
ATOM 769 C C . GLU A 1 99 ? -8.328 3.416 13.228 1.00 92.31 99 GLU A C 1
ATOM 771 O O . GLU A 1 99 ? -8.673 2.237 13.130 1.00 92.31 99 GLU A O 1
ATOM 776 N N . TYR A 1 100 ? -7.104 3.843 12.902 1.00 89.25 100 TYR A N 1
ATOM 777 C CA . TYR A 1 100 ? -6.008 2.972 12.477 1.00 89.25 100 TYR A CA 1
ATOM 778 C C . TYR A 1 100 ? -4.932 2.960 13.560 1.00 89.25 100 TYR A C 1
ATOM 780 O O . TYR A 1 100 ? -4.419 4.017 13.934 1.00 89.25 100 TYR A O 1
ATOM 788 N N . LYS A 1 101 ? -4.549 1.776 14.033 1.00 88.50 101 LYS A N 1
ATOM 789 C CA . LYS A 1 101 ? -3.337 1.587 14.842 1.00 88.50 101 LYS A CA 1
ATOM 790 C C . LYS A 1 101 ? -2.385 0.674 14.094 1.00 88.50 101 LYS A C 1
ATOM 792 O O . LYS A 1 101 ? -2.836 -0.274 13.463 1.00 88.50 101 LYS A O 1
ATOM 797 N N . TYR A 1 102 ? -1.096 0.963 14.171 1.00 86.75 102 TYR A N 1
ATOM 798 C CA . TYR A 1 102 ? -0.041 0.218 13.492 1.00 86.75 102 TYR A CA 1
ATOM 799 C C . TYR A 1 102 ? 0.905 -0.414 14.512 1.00 86.75 102 TYR A C 1
ATOM 801 O O . TYR A 1 102 ? 1.051 0.097 15.624 1.00 86.75 102 TYR A O 1
ATOM 809 N N . GLU A 1 103 ? 1.514 -1.537 14.134 1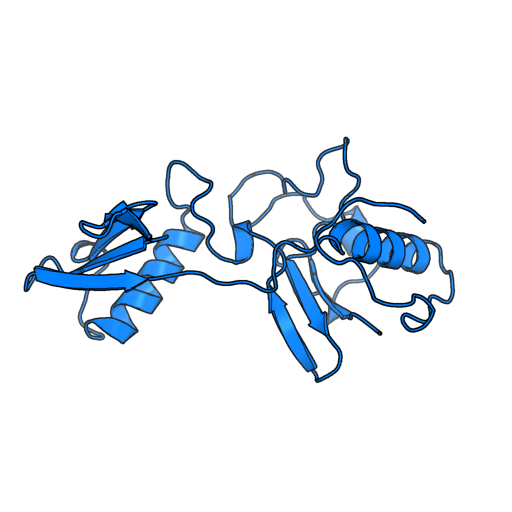.00 78.88 103 GLU A N 1
ATOM 810 C CA . GLU A 1 103 ? 2.500 -2.275 14.936 1.00 78.88 103 GLU A CA 1
ATOM 811 C C . GLU A 1 103 ? 2.023 -2.603 16.359 1.00 78.88 103 GLU A C 1
ATOM 813 O O . GLU A 1 103 ? 2.765 -2.523 17.345 1.00 78.88 103 GLU A O 1
ATOM 818 N N . VAL A 1 104 ? 0.749 -2.971 16.478 1.00 82.19 104 VAL A N 1
ATOM 819 C CA . VAL A 1 104 ? 0.102 -3.172 17.771 1.00 82.19 104 VAL A CA 1
ATOM 820 C C . VAL A 1 104 ? 0.534 -4.508 18.355 1.00 82.19 104 VAL A C 1
ATOM 822 O O . VAL A 1 104 ? 0.323 -5.565 17.764 1.00 82.19 104 VAL A O 1
ATOM 825 N N . THR A 1 105 ? 1.085 -4.478 19.568 1.00 84.88 105 THR A N 1
ATOM 826 C CA . THR A 1 105 ? 1.284 -5.704 2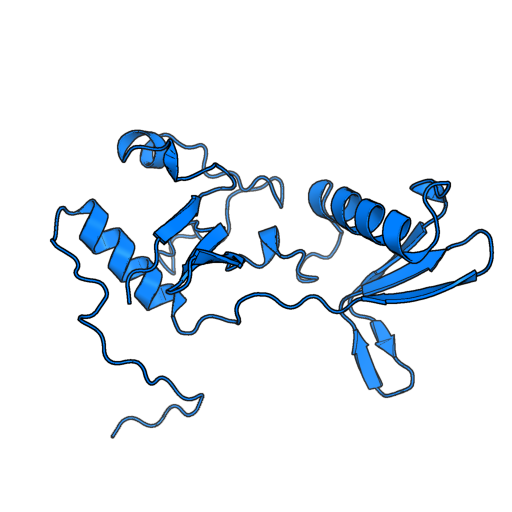0.344 1.00 84.88 105 THR A CA 1
ATOM 827 C C . THR A 1 105 ? -0.034 -6.089 21.006 1.00 84.88 105 THR A C 1
ATOM 829 O O . THR A 1 105 ? -0.545 -5.383 21.878 1.00 84.88 105 THR A O 1
ATOM 832 N N . THR A 1 106 ? -0.602 -7.213 20.582 1.00 80.12 106 THR A N 1
ATOM 833 C CA . THR A 1 106 ? -1.838 -7.748 21.153 1.00 80.12 106 THR A CA 1
ATOM 834 C C . THR A 1 106 ? -1.603 -8.269 22.573 1.00 80.12 106 THR A C 1
ATOM 836 O O . THR A 1 106 ? -0.472 -8.508 23.005 1.00 80.12 106 THR A O 1
ATOM 839 N N . ARG A 1 107 ? -2.686 -8.527 23.318 1.00 82.06 107 ARG A N 1
ATOM 840 C CA . ARG A 1 107 ? -2.600 -9.143 24.659 1.00 82.06 107 ARG A CA 1
ATOM 841 C C . ARG A 1 107 ? -1.909 -10.513 24.647 1.00 82.06 107 ARG A C 1
ATOM 843 O O . ARG A 1 107 ? -1.335 -10.908 25.656 1.00 82.06 107 ARG A O 1
ATOM 850 N N . LEU A 1 108 ? -1.928 -11.203 23.504 1.00 84.00 108 LEU A N 1
ATOM 851 C CA . LEU A 1 108 ? -1.243 -12.478 23.281 1.00 84.00 108 LEU A CA 1
ATOM 852 C C . LEU A 1 108 ? 0.240 -12.309 22.907 1.00 84.00 108 LEU A C 1
ATOM 854 O O . LEU A 1 108 ? 0.890 -13.283 22.541 1.00 84.00 108 LEU A O 1
ATOM 858 N N . ARG A 1 109 ? 0.788 -11.088 23.005 1.00 82.69 109 ARG A N 1
ATOM 859 C CA . ARG A 1 109 ? 2.174 -10.740 22.644 1.00 82.69 109 ARG A CA 1
ATOM 860 C C . ARG A 1 109 ? 2.524 -11.031 21.182 1.00 82.69 109 ARG A C 1
ATOM 862 O O . ARG A 1 109 ? 3.689 -11.226 20.852 1.00 82.69 109 ARG A O 1
ATOM 869 N N . GLN A 1 110 ? 1.521 -11.036 20.310 1.00 82.69 110 GLN A N 1
ATOM 870 C CA . GLN A 1 110 ? 1.714 -11.067 18.863 1.00 82.69 110 GLN A CA 1
ATOM 871 C C . GLN A 1 110 ? 1.711 -9.635 18.335 1.00 82.69 110 GLN A C 1
ATOM 873 O O . GLN A 1 110 ? 0.929 -8.810 18.812 1.00 82.69 110 GLN A O 1
ATOM 878 N N . ARG A 1 111 ? 2.597 -9.336 17.385 1.00 85.44 111 ARG A N 1
ATOM 879 C CA . ARG A 1 111 ? 2.657 -8.029 16.729 1.00 85.44 111 ARG A CA 1
ATOM 880 C C . ARG A 1 111 ? 1.798 -8.099 15.477 1.00 85.44 111 ARG A C 1
ATOM 882 O O . ARG A 1 111 ? 2.103 -8.905 14.608 1.00 85.44 111 ARG A O 1
ATOM 889 N N . ALA A 1 112 ? 0.755 -7.284 15.446 1.00 88.06 112 ALA A N 1
ATOM 890 C CA . ALA A 1 112 ? -0.082 -7.097 14.2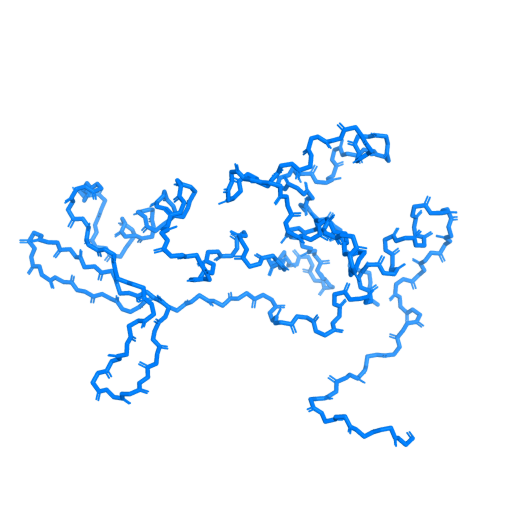75 1.00 88.06 112 ALA A CA 1
ATOM 891 C C . ALA A 1 112 ? 0.412 -5.901 13.465 1.00 88.06 112 ALA A C 1
ATOM 893 O O . ALA A 1 112 ? 0.795 -4.883 14.059 1.00 88.06 112 ALA A O 1
ATOM 894 N N . ASP A 1 113 ? 0.338 -5.993 12.139 1.00 88.19 113 ASP A N 1
ATOM 895 C CA . ASP A 1 113 ? 0.648 -4.854 11.274 1.00 88.19 113 ASP A CA 1
ATOM 896 C C . ASP A 1 113 ? -0.338 -3.710 11.523 1.00 88.19 113 ASP A C 1
ATOM 898 O O . ASP A 1 113 ? 0.073 -2.587 11.827 1.00 88.19 113 ASP A O 1
ATOM 902 N N . PHE A 1 114 ? -1.641 -4.004 11.479 1.00 90.06 114 PHE A N 1
ATOM 903 C CA . PHE A 1 114 ? -2.689 -3.018 11.716 1.00 90.06 114 PHE A CA 1
ATOM 904 C C . PHE A 1 114 ? -3.818 -3.543 12.605 1.00 90.06 114 PHE A C 1
ATOM 906 O O . PHE A 1 114 ? -4.211 -4.708 12.563 1.00 90.06 114 PHE A O 1
ATOM 913 N N . VAL A 1 115 ? -4.410 -2.624 13.364 1.00 91.81 115 VAL A N 1
ATOM 914 C CA . VAL A 1 115 ? -5.742 -2.775 13.952 1.00 91.81 115 VAL A CA 1
ATOM 915 C C . VAL A 1 115 ? -6.628 -1.693 13.353 1.00 91.81 115 VAL A C 1
ATOM 917 O O . VAL A 1 115 ? -6.330 -0.502 13.486 1.00 91.81 115 VAL A O 1
ATOM 920 N N . LEU A 1 116 ? -7.706 -2.116 12.697 1.00 93.31 116 LEU A N 1
ATOM 921 C CA . LEU A 1 116 ? -8.753 -1.229 12.198 1.00 93.31 116 LEU A CA 1
ATOM 922 C C . LEU A 1 116 ? -9.908 -1.255 13.191 1.00 93.31 116 LEU A C 1
ATOM 924 O O . LEU A 1 116 ? -10.272 -2.328 13.677 1.00 93.31 116 LEU A O 1
ATOM 928 N N . ARG A 1 117 ? -10.479 -0.090 13.491 1.00 94.44 117 ARG A N 1
ATOM 929 C CA . ARG A 1 117 ? -11.621 0.017 14.399 1.00 94.44 117 ARG A CA 1
ATOM 930 C C . ARG A 1 117 ? -12.675 0.972 13.854 1.00 94.44 117 ARG A C 1
ATOM 932 O O . ARG A 1 117 ? -12.351 2.119 13.545 1.00 94.44 117 ARG A O 1
ATOM 939 N N . ASP A 1 118 ? -13.921 0.513 13.810 1.00 95.31 118 ASP A N 1
ATOM 940 C CA . ASP A 1 118 ? -15.093 1.356 13.586 1.00 95.31 118 ASP A CA 1
ATOM 941 C C . ASP A 1 118 ? -15.438 2.087 14.894 1.00 95.31 118 ASP A C 1
ATOM 943 O O . ASP A 1 118 ? -15.718 1.483 15.933 1.00 95.31 118 ASP A O 1
ATOM 947 N N . LYS A 1 119 ? -15.390 3.420 14.872 1.00 94.69 119 LYS A N 1
ATOM 948 C CA . LYS A 1 119 ? -15.688 4.255 16.042 1.00 94.69 119 LYS A CA 1
ATOM 949 C C . LYS A 1 119 ? -17.181 4.373 16.341 1.00 94.69 119 LYS A C 1
ATOM 951 O O . LYS A 1 119 ? -17.518 4.795 17.447 1.00 94.69 119 LYS A O 1
ATOM 956 N N . ARG A 1 120 ? -18.060 4.034 15.395 1.00 93.25 120 ARG A N 1
ATOM 957 C CA . ARG A 1 120 ? -19.520 4.164 15.533 1.00 93.25 120 ARG A CA 1
ATOM 958 C C . ARG A 1 120 ? -20.077 3.112 16.488 1.00 93.25 120 ARG A C 1
ATOM 960 O O . ARG A 1 120 ? -20.892 3.441 17.344 1.00 93.25 120 ARG A O 1
ATOM 967 N N . ASN A 1 121 ? -19.618 1.868 16.353 1.00 91.88 121 ASN A N 1
ATOM 968 C CA . ASN A 1 121 ? -20.104 0.723 17.130 1.00 91.88 121 ASN A CA 1
ATOM 969 C C . ASN A 1 121 ? -19.008 0.035 17.970 1.00 91.88 121 ASN A C 1
ATOM 971 O O . ASN A 1 121 ? -19.324 -0.689 18.911 1.00 91.88 121 ASN A O 1
ATOM 975 N N . GLY A 1 122 ? -17.730 0.320 17.702 1.00 90.81 122 GLY A N 1
ATOM 976 C CA . GLY A 1 122 ? -16.593 -0.229 18.433 1.00 90.81 122 GLY A CA 1
ATOM 977 C C . GLY A 1 122 ? -16.016 -1.521 17.855 1.00 90.81 122 GLY A C 1
ATOM 978 O O . GLY A 1 122 ? -15.055 -2.021 18.451 1.00 90.81 122 GLY A O 1
ATOM 979 N N . ASP A 1 123 ? -16.543 -2.023 16.735 1.00 93.81 123 ASP A N 1
ATOM 980 C CA . ASP A 1 123 ? -16.035 -3.215 16.054 1.00 93.81 123 ASP A CA 1
ATOM 981 C C . ASP A 1 123 ? -14.577 -3.024 15.635 1.00 93.81 123 ASP A C 1
ATOM 983 O O . ASP A 1 123 ? -14.144 -1.928 15.272 1.00 93.81 123 ASP A O 1
ATOM 987 N N . ALA A 1 124 ? -13.793 -4.098 15.706 1.00 92.88 124 ALA A N 1
ATOM 988 C CA . ALA A 1 124 ? -12.376 -4.051 15.388 1.00 92.88 124 ALA A CA 1
ATOM 989 C C . ALA A 1 124 ? -11.908 -5.325 14.692 1.00 92.88 124 ALA A C 1
ATOM 991 O O . ALA A 1 124 ? -12.365 -6.425 15.006 1.00 92.88 124 ALA A O 1
ATOM 992 N N . CYS A 1 125 ? -10.934 -5.176 13.800 1.00 92.75 125 CYS A N 1
ATOM 993 C CA . CYS A 1 125 ? -10.262 -6.293 13.156 1.00 92.75 125 CYS A CA 1
ATOM 994 C C . CYS A 1 125 ? -8.742 -6.128 13.214 1.00 92.75 125 CYS A C 1
ATOM 996 O O . CYS A 1 125 ? -8.205 -5.016 13.190 1.00 92.75 125 CYS A O 1
ATOM 998 N N . ILE A 1 126 ? -8.051 -7.263 13.265 1.00 92.31 126 ILE A N 1
ATOM 999 C CA . ILE A 1 126 ? -6.610 -7.337 13.041 1.00 92.31 126 ILE A CA 1
ATOM 1000 C C . ILE A 1 126 ? -6.398 -7.526 11.540 1.00 92.31 126 ILE A C 1
ATOM 1002 O O . ILE A 1 126 ? -7.020 -8.401 10.937 1.00 92.31 126 ILE A O 1
ATOM 1006 N N . LEU A 1 127 ? -5.541 -6.699 10.950 1.00 91.12 127 LEU A N 1
ATOM 1007 C CA . LEU A 1 127 ? -5.148 -6.784 9.551 1.00 91.12 127 LEU A CA 1
ATOM 1008 C C . LEU A 1 127 ? -3.647 -7.067 9.487 1.00 91.12 127 LEU A C 1
ATOM 1010 O O . LEU A 1 127 ? -2.843 -6.229 9.888 1.00 91.12 127 LEU A O 1
ATOM 1014 N N . GLU A 1 128 ? -3.307 -8.238 8.953 1.00 89.44 128 GLU A N 1
ATOM 1015 C CA . GLU A 1 128 ? -1.931 -8.639 8.658 1.00 89.44 128 GLU A CA 1
ATOM 1016 C C . GLU A 1 128 ? -1.665 -8.487 7.162 1.00 89.44 128 GLU A C 1
ATOM 1018 O O . GLU A 1 128 ? -2.465 -8.912 6.320 1.00 89.44 128 GLU A O 1
ATOM 1023 N N . ILE A 1 129 ? -0.535 -7.877 6.827 1.00 86.38 129 ILE A N 1
ATOM 1024 C CA . ILE A 1 129 ? -0.143 -7.570 5.461 1.00 86.38 129 ILE A CA 1
ATOM 1025 C C . ILE A 1 129 ? 0.980 -8.512 5.049 1.00 86.38 129 ILE A C 1
ATOM 1027 O O . ILE A 1 129 ? 2.114 -8.432 5.515 1.00 86.38 129 ILE A O 1
ATOM 1031 N N . GLN A 1 130 ? 0.685 -9.380 4.085 1.00 81.31 130 GLN A N 1
ATOM 1032 C CA . GLN A 1 130 ? 1.678 -10.292 3.540 1.00 81.31 130 GLN A CA 1
ATOM 1033 C C . GLN A 1 130 ? 1.911 -10.035 2.055 1.00 81.31 130 GLN A C 1
ATOM 1035 O O . GLN A 1 130 ? 0.991 -10.036 1.241 1.00 81.31 130 GLN A O 1
ATOM 1040 N N . GLY A 1 131 ? 3.177 -9.822 1.706 1.00 73.56 131 GLY A N 1
ATOM 1041 C CA . GLY A 1 131 ? 3.629 -9.691 0.325 1.00 73.56 131 GLY A CA 1
ATOM 1042 C C . GLY A 1 131 ? 4.282 -10.959 -0.198 1.00 73.56 131 GLY A C 1
ATOM 1043 O O . GLY A 1 131 ? 4.287 -12.005 0.452 1.00 73.56 131 GLY A O 1
ATOM 1044 N N . GLY A 1 132 ? 4.911 -10.838 -1.366 1.00 63.28 132 GLY A N 1
ATOM 1045 C CA . GLY A 1 132 ? 5.713 -11.896 -1.977 1.00 63.28 132 GLY A CA 1
ATOM 1046 C C . GLY A 1 132 ? 7.069 -12.110 -1.294 1.00 63.28 132 GLY A C 1
ATOM 1047 O O . GLY A 1 132 ? 8.070 -12.183 -1.991 1.00 63.28 132 GLY A O 1
ATOM 1048 N N . GLY A 1 133 ? 7.109 -12.185 0.042 1.00 53.38 133 GLY A N 1
ATOM 1049 C CA . GLY A 1 133 ? 8.307 -12.450 0.842 1.00 53.38 133 GLY A CA 1
ATOM 1050 C C . GLY A 1 133 ? 9.381 -11.355 0.806 1.00 53.38 133 GLY A C 1
ATOM 1051 O O . GLY A 1 133 ? 9.528 -10.598 -0.149 1.00 53.38 133 GLY A O 1
ATOM 1052 N N . GLU A 1 134 ? 10.178 -11.289 1.869 1.00 45.38 134 GLU A N 1
ATOM 1053 C CA . GLU A 1 134 ? 11.448 -10.568 1.871 1.00 45.38 134 GLU A CA 1
ATOM 1054 C C . GLU A 1 134 ? 12.382 -11.309 0.904 1.00 45.38 134 GLU A C 1
ATOM 1056 O O . GLU A 1 134 ? 12.953 -12.355 1.221 1.00 45.38 134 GLU A O 1
ATOM 1061 N N . THR A 1 135 ? 12.431 -10.864 -0.350 1.00 46.31 135 THR A N 1
ATOM 1062 C CA . THR A 1 135 ? 13.140 -11.607 -1.382 1.00 46.31 135 THR A CA 1
ATOM 1063 C C . THR A 1 135 ? 14.641 -11.502 -1.134 1.00 46.31 135 THR A C 1
ATOM 1065 O O . THR A 1 135 ? 15.296 -10.559 -1.564 1.00 46.31 135 THR A O 1
ATOM 1068 N N . SER A 1 136 ? 15.244 -12.557 -0.585 1.00 42.72 136 SER A N 1
ATOM 1069 C CA . SER A 1 136 ? 16.674 -12.861 -0.784 1.00 42.72 136 SER A CA 1
ATOM 1070 C C . SER A 1 136 ? 17.044 -12.924 -2.286 1.00 42.72 136 SER A C 1
ATOM 1072 O O . SER A 1 136 ? 18.211 -12.985 -2.656 1.00 42.72 136 SER A O 1
ATOM 1074 N N . SER A 1 137 ? 16.034 -12.870 -3.159 1.00 48.56 137 SER A N 1
ATOM 1075 C CA . SER A 1 137 ? 16.076 -12.728 -4.610 1.00 48.56 137 SER A CA 1
ATOM 1076 C C . SER A 1 137 ? 16.098 -11.280 -5.127 1.00 48.56 137 SER A C 1
ATOM 1078 O O . SER A 1 137 ? 16.148 -11.117 -6.337 1.00 48.56 137 SER A O 1
ATOM 1080 N N . THR A 1 138 ? 16.071 -10.221 -4.303 1.00 55.28 138 THR A N 1
ATOM 1081 C CA . THR A 1 138 ? 16.076 -8.828 -4.817 1.00 55.28 138 THR A CA 1
ATOM 1082 C C . THR A 1 138 ? 17.338 -8.522 -5.621 1.00 55.28 138 THR A C 1
ATOM 1084 O O . THR A 1 138 ? 17.264 -7.849 -6.649 1.00 55.28 138 THR A O 1
ATOM 1087 N N . ARG A 1 139 ? 18.486 -9.071 -5.199 1.00 58.94 139 ARG A N 1
ATOM 1088 C CA . ARG A 1 139 ? 19.740 -9.000 -5.959 1.00 58.94 139 ARG A CA 1
ATOM 1089 C C . ARG A 1 139 ? 19.645 -9.788 -7.264 1.00 58.94 139 ARG A C 1
ATOM 1091 O O . ARG A 1 139 ? 19.956 -9.244 -8.306 1.00 58.94 139 ARG A O 1
ATOM 1098 N N . ILE A 1 140 ? 19.102 -11.006 -7.222 1.00 60.53 140 ILE A N 1
ATOM 1099 C CA . ILE A 1 140 ? 18.878 -11.835 -8.418 1.00 60.53 140 ILE A CA 1
ATOM 1100 C C . ILE A 1 140 ? 17.983 -11.092 -9.421 1.00 60.53 140 ILE A C 1
ATOM 1102 O O . ILE A 1 140 ? 18.325 -10.966 -10.587 1.00 60.53 140 ILE A O 1
ATOM 1106 N N . LEU A 1 141 ? 16.861 -10.529 -8.973 1.00 61.22 141 LEU A N 1
ATOM 1107 C CA . LEU A 1 141 ? 15.958 -9.759 -9.829 1.00 61.22 141 LEU A CA 1
ATOM 1108 C C . LEU A 1 141 ? 16.641 -8.511 -10.401 1.00 61.22 141 LEU A C 1
ATOM 1110 O O . LEU A 1 141 ? 16.472 -8.205 -11.574 1.00 61.22 141 LEU A O 1
ATOM 1114 N N . THR A 1 142 ? 17.433 -7.817 -9.587 1.00 64.00 142 THR A N 1
ATOM 1115 C CA . THR A 1 142 ? 18.233 -6.665 -10.020 1.00 64.00 142 THR A CA 1
ATOM 1116 C C . THR A 1 142 ? 19.238 -7.063 -11.103 1.00 64.00 142 THR A C 1
ATOM 1118 O O . THR A 1 142 ? 19.253 -6.443 -12.163 1.00 64.00 142 THR A O 1
ATOM 1121 N N . ASP A 1 143 ? 19.996 -8.142 -10.891 1.00 64.88 143 ASP A N 1
ATOM 1122 C CA . ASP A 1 143 ? 20.985 -8.660 -11.841 1.00 64.88 143 ASP A CA 1
ATOM 1123 C C . ASP A 1 143 ? 20.327 -9.071 -13.169 1.00 64.88 143 ASP A C 1
ATOM 1125 O O . ASP A 1 143 ? 20.861 -8.802 -14.244 1.00 64.88 143 ASP A O 1
ATOM 1129 N N . HIS A 1 144 ? 19.137 -9.679 -13.114 1.00 61.84 144 HIS A N 1
ATOM 1130 C CA . HIS A 1 144 ? 18.361 -10.035 -14.304 1.00 61.84 144 HIS A CA 1
ATOM 1131 C C . HIS A 1 144 ? 17.969 -8.807 -15.136 1.00 61.84 144 HIS A C 1
ATOM 1133 O O . HIS A 1 144 ? 18.072 -8.840 -16.362 1.00 61.84 144 HIS A O 1
ATOM 1139 N N . VAL A 1 145 ? 17.531 -7.728 -14.484 1.00 62.56 145 VAL A N 1
ATOM 1140 C CA . VAL A 1 145 ? 17.142 -6.490 -15.171 1.00 62.56 145 VAL A CA 1
ATOM 1141 C C . VAL A 1 145 ? 18.358 -5.773 -15.743 1.00 62.56 145 VAL A C 1
ATOM 1143 O O . VAL A 1 145 ? 18.298 -5.329 -16.882 1.00 62.56 145 VAL A O 1
ATOM 1146 N N . THR A 1 146 ? 19.471 -5.717 -15.011 1.00 66.56 146 THR A N 1
ATOM 1147 C CA . THR A 1 146 ? 20.723 -5.129 -15.511 1.00 66.56 146 THR A CA 1
ATOM 1148 C C . THR A 1 146 ? 21.224 -5.853 -16.765 1.00 66.56 146 THR A C 1
ATOM 1150 O O . THR A 1 146 ? 21.579 -5.209 -17.747 1.00 66.56 146 THR A O 1
ATOM 1153 N N . LYS A 1 147 ? 21.193 -7.191 -16.785 1.00 63.97 147 LYS A N 1
ATOM 1154 C CA . LYS A 1 147 ? 21.578 -7.972 -17.973 1.00 63.97 147 LYS A CA 1
ATOM 1155 C C . LYS A 1 147 ? 20.634 -7.745 -19.159 1.00 63.97 147 LYS A C 1
ATOM 1157 O O . LYS A 1 147 ? 21.093 -7.606 -20.289 1.00 63.97 147 LYS A O 1
ATOM 1162 N N . TRP A 1 148 ? 19.327 -7.659 -18.906 1.00 58.12 148 TRP A N 1
ATOM 1163 C CA . TRP A 1 148 ? 18.342 -7.341 -19.943 1.00 58.12 148 TRP A CA 1
ATOM 1164 C C . TRP A 1 148 ? 18.545 -5.933 -20.527 1.00 58.12 148 TRP A C 1
ATOM 1166 O O . TRP A 1 148 ? 18.545 -5.777 -21.746 1.00 58.12 148 TRP A O 1
ATOM 1176 N N . GLU A 1 149 ? 18.776 -4.923 -19.682 1.00 58.91 149 GLU A N 1
ATOM 1177 C CA . GLU A 1 149 ? 19.085 -3.550 -20.115 1.00 58.91 149 GLU A CA 1
ATOM 1178 C C . GLU A 1 149 ? 20.356 -3.477 -20.976 1.00 58.91 149 GLU A C 1
ATOM 1180 O O . GLU A 1 149 ? 20.420 -2.677 -21.907 1.00 58.91 149 GLU A O 1
ATOM 1185 N N . ASN A 1 150 ? 21.339 -4.341 -20.709 1.00 65.44 150 ASN A N 1
ATOM 1186 C CA . ASN A 1 150 ? 22.584 -4.432 -21.476 1.00 65.44 150 ASN A CA 1
ATOM 1187 C C . ASN A 1 150 ? 22.453 -5.242 -22.782 1.00 65.44 150 ASN A C 1
ATOM 1189 O O . ASN A 1 150 ? 23.450 -5.471 -23.466 1.00 65.44 150 ASN A O 1
ATOM 1193 N N . GLY A 1 151 ? 21.243 -5.681 -23.147 1.00 46.81 151 GLY A N 1
ATOM 1194 C CA . GLY A 1 151 ? 20.995 -6.440 -24.375 1.00 46.81 151 GLY A CA 1
ATOM 1195 C C . GLY A 1 151 ? 21.456 -7.899 -24.315 1.00 46.81 151 GLY A C 1
ATOM 1196 O O . GLY A 1 151 ? 21.526 -8.562 -25.351 1.00 46.81 151 GLY A O 1
ATOM 1197 N N . GLU A 1 152 ? 21.765 -8.423 -23.126 1.00 54.66 152 GLU A N 1
ATOM 1198 C CA . GLU A 1 152 ? 22.080 -9.838 -22.954 1.00 54.66 152 GLU A CA 1
ATOM 1199 C C . GLU A 1 152 ? 20.799 -10.679 -23.064 1.00 54.66 152 GLU A C 1
ATOM 1201 O O . GLU A 1 152 ? 19.746 -10.342 -22.514 1.00 54.66 152 GLU A O 1
ATOM 1206 N N . ASN A 1 153 ? 20.884 -11.822 -23.752 1.00 44.38 153 ASN A N 1
ATOM 1207 C CA . ASN A 1 153 ? 19.808 -12.813 -23.773 1.00 44.38 153 ASN A CA 1
ATOM 1208 C C . ASN A 1 153 ? 19.742 -13.520 -22.415 1.00 44.38 153 ASN A C 1
ATOM 1210 O O . ASN A 1 153 ? 20.352 -14.567 -22.208 1.00 44.38 153 ASN A O 1
ATOM 1214 N N . VAL A 1 154 ? 18.996 -12.948 -21.475 1.00 46.06 154 VAL A N 1
ATOM 1215 C CA . VAL A 1 154 ? 18.796 -13.550 -20.156 1.00 46.06 154 VAL A CA 1
ATOM 1216 C C . VAL A 1 154 ? 17.655 -14.559 -20.246 1.00 46.06 154 VAL A C 1
ATOM 1218 O O . VAL A 1 154 ? 16.476 -14.202 -20.157 1.00 46.06 154 VAL A O 1
ATOM 1221 N N . ARG A 1 155 ? 17.976 -15.848 -20.418 1.00 42.47 155 ARG A N 1
ATOM 1222 C CA . ARG A 1 155 ? 16.990 -16.896 -20.146 1.00 42.47 155 ARG A CA 1
ATOM 1223 C C . ARG A 1 155 ? 16.885 -17.028 -18.648 1.00 42.47 155 ARG A C 1
ATOM 1225 O O . ARG A 1 155 ? 17.792 -17.448 -17.944 1.00 42.47 155 ARG A O 1
ATOM 1232 N N . LEU A 1 156 ? 15.731 -16.644 -18.135 1.00 44.03 156 LEU A N 1
ATOM 1233 C CA . LEU A 1 156 ? 15.564 -16.556 -16.700 1.00 44.03 156 LEU A CA 1
ATOM 1234 C C . LEU A 1 156 ? 15.632 -17.926 -15.990 1.00 44.03 156 LEU A C 1
ATOM 1236 O O . LEU A 1 156 ? 15.654 -17.960 -14.764 1.00 44.03 156 LEU A O 1
ATOM 1240 N N . ASP A 1 157 ? 15.641 -19.042 -16.728 1.00 42.06 157 ASP A N 1
ATOM 1241 C CA . ASP A 1 157 ? 15.828 -20.425 -16.256 1.00 42.06 157 ASP A CA 1
ATOM 1242 C C . ASP A 1 157 ? 17.280 -20.802 -15.920 1.00 42.06 157 ASP A C 1
ATOM 1244 O O . ASP A 1 157 ? 17.494 -21.844 -15.307 1.00 42.06 157 ASP A O 1
ATOM 1248 N N . ASP A 1 158 ? 18.252 -19.933 -16.204 1.00 38.69 158 ASP A N 1
ATOM 1249 C CA . ASP A 1 158 ? 19.686 -20.217 -16.048 1.00 38.69 158 ASP A CA 1
ATOM 1250 C C . ASP A 1 158 ? 20.210 -20.160 -14.593 1.00 38.69 158 ASP A C 1
ATOM 1252 O O . ASP A 1 158 ? 21.413 -20.286 -14.368 1.00 38.69 158 ASP A O 1
ATOM 1256 N N . PHE A 1 159 ? 19.343 -20.001 -13.583 1.00 39.06 159 PHE A N 1
ATOM 1257 C CA . PHE A 1 159 ? 19.753 -19.970 -12.172 1.00 39.06 159 PHE A CA 1
ATOM 1258 C C . PHE A 1 159 ? 19.062 -21.051 -11.322 1.00 39.06 159 PHE A C 1
ATOM 1260 O O . PHE A 1 159 ? 17.830 -21.047 -11.198 1.00 39.06 159 PHE A O 1
ATOM 1267 N N . PRO A 1 160 ? 19.829 -21.957 -10.680 1.00 35.59 160 PRO A N 1
ATOM 1268 C CA . PRO A 1 160 ? 19.274 -22.951 -9.774 1.00 35.59 160 PRO A CA 1
ATOM 1269 C C . PRO A 1 160 ? 18.779 -22.282 -8.485 1.00 35.59 160 PRO A C 1
ATOM 1271 O O . PRO A 1 160 ? 19.517 -21.611 -7.766 1.00 35.59 160 PRO A O 1
ATOM 1274 N N . VAL A 1 161 ? 17.499 -22.484 -8.175 1.00 35.28 161 VAL A N 1
ATOM 1275 C CA . VAL A 1 161 ? 16.882 -22.035 -6.924 1.00 35.28 161 VAL A CA 1
ATOM 1276 C C . VAL A 1 161 ? 17.304 -22.964 -5.789 1.00 35.28 161 VAL A C 1
ATOM 1278 O O . VAL A 1 161 ? 16.881 -24.118 -5.755 1.00 35.28 161 VAL A O 1
ATOM 1281 N N . ARG A 1 162 ? 18.063 -22.434 -4.824 1.00 30.31 162 ARG A N 1
ATOM 1282 C CA . ARG A 1 162 ? 17.939 -22.729 -3.382 1.00 30.31 162 ARG A CA 1
ATOM 1283 C C . ARG A 1 162 ? 18.774 -21.722 -2.586 1.00 30.31 162 ARG A C 1
ATOM 1285 O O . ARG A 1 162 ? 19.988 -21.842 -2.511 1.00 30.31 162 ARG A O 1
ATOM 1292 N N . VAL A 1 163 ? 18.110 -20.762 -1.945 1.00 30.39 163 VAL A N 1
ATOM 1293 C CA . VAL A 1 163 ? 18.679 -20.040 -0.799 1.00 30.39 163 VAL A CA 1
ATOM 1294 C C . VAL A 1 163 ? 17.757 -20.313 0.380 1.00 30.39 163 VAL A C 1
ATOM 1296 O O . VAL A 1 163 ? 16.729 -19.666 0.557 1.00 30.39 163 VAL A O 1
ATOM 1299 N N . THR A 1 164 ? 18.076 -21.354 1.146 1.00 27.72 164 THR A N 1
ATOM 1300 C CA . THR A 1 164 ? 17.509 -21.550 2.481 1.00 27.72 164 THR A CA 1
ATOM 1301 C C . THR A 1 164 ? 18.169 -20.572 3.447 1.00 27.72 164 THR A C 1
ATOM 1303 O O . THR A 1 164 ? 19.332 -20.213 3.283 1.00 27.72 164 THR A O 1
ATOM 1306 N N . LYS A 1 165 ? 17.420 -20.168 4.477 1.00 31.88 165 LYS A N 1
ATOM 1307 C CA . LYS A 1 165 ? 17.736 -19.158 5.509 1.00 31.88 165 LYS A CA 1
ATOM 1308 C C . LYS A 1 165 ? 18.983 -19.432 6.379 1.00 31.88 165 LYS A C 1
ATOM 1310 O O . LYS A 1 165 ? 19.134 -18.837 7.439 1.00 31.88 165 LYS A O 1
ATOM 1315 N N . SER A 1 166 ? 19.873 -20.327 5.973 1.00 33.31 166 SER A N 1
ATOM 1316 C CA . SER A 1 166 ? 21.082 -20.695 6.701 1.00 33.31 166 SER A CA 1
ATOM 1317 C C . SER A 1 166 ? 22.308 -20.339 5.867 1.00 33.31 166 SER A C 1
ATOM 1319 O O . SER A 1 166 ? 22.661 -21.061 4.935 1.00 33.31 166 SER A O 1
ATOM 1321 N N . GLY A 1 167 ? 22.967 -19.237 6.222 1.00 33.22 167 GLY A N 1
ATOM 1322 C CA . GLY A 1 167 ? 24.301 -18.896 5.739 1.00 33.22 167 GLY A CA 1
ATOM 1323 C C . GLY A 1 167 ? 25.341 -19.930 6.175 1.00 33.22 167 GLY A C 1
ATOM 1324 O O . GLY A 1 167 ? 26.060 -19.723 7.147 1.00 33.22 167 GLY A O 1
ATOM 1325 N N . LYS A 1 168 ? 25.432 -21.042 5.447 1.00 24.25 168 LYS A N 1
ATOM 1326 C CA . LYS A 1 168 ? 26.645 -21.856 5.372 1.00 24.25 168 LYS A CA 1
ATOM 1327 C C . LYS A 1 168 ? 26.909 -22.191 3.914 1.00 24.25 168 LYS A C 1
ATOM 1329 O O . LYS A 1 168 ? 26.134 -22.902 3.285 1.00 24.25 168 LYS A O 1
ATOM 1334 N N . MET A 1 169 ? 28.003 -21.630 3.410 1.00 28.30 169 MET A N 1
ATOM 1335 C CA . MET A 1 169 ? 28.632 -22.071 2.175 1.00 28.30 169 MET A CA 1
ATOM 1336 C C . MET A 1 169 ? 29.270 -23.437 2.438 1.00 28.30 169 MET A C 1
ATOM 1338 O O . MET A 1 169 ? 30.069 -23.574 3.366 1.00 28.30 169 MET A O 1
ATOM 1342 N N . THR A 1 170 ? 28.908 -24.420 1.625 1.00 30.33 170 THR A N 1
ATOM 1343 C CA . THR A 1 170 ? 29.731 -25.589 1.293 1.00 30.33 170 THR A CA 1
ATOM 1344 C C . THR A 1 170 ? 29.674 -25.753 -0.206 1.00 30.33 170 THR A C 1
ATOM 1346 O O . THR A 1 170 ? 28.532 -25.690 -0.718 1.00 30.33 170 THR A O 1
#